Protein AF-A0A6I1YQY2-F1 (afdb_monomer_lite)

pLDDT: mean 87.54, std 11.15, range [53.12, 98.06]

Secondary structure (DSSP, 8-state):
--HHHHHHHHHHHHHHHHHHHHHHHHHHHHHHHHHHHHHHHHHHHHHHHHHHHHHHHHHHHHHHHHHHHHHHHHHHHHHH----S-HHHHHHHHHHHHHHHHHHHHHHHHHHTT---HHHHHHHHHHHHHHHHHHHHHHTTPPP-HHHHHHHHHHHHHHHHHHHHHHHHHHHT-

Foldseek 3Di:
DPVVVVVVVVVVVVVVVVVVVVVVVVVVVVVVVVVVVVVVVVVVVVLLVQQLVLLVQLLVLLVQLVVLLVQLLVLLVVLPDPPPPDNPVSVVSNVVSVVSNVVSLVSNVVSLVSNPDVVLSVLSVQLSVLSVVQSVCSNVVHDGDVVSNVVSSVSSSVSSVVVNVVSVVVVVVD

Structure (mmCIF, N/CA/C/O backbone):
data_AF-A0A6I1YQY2-F1
#
_entry.id   AF-A0A6I1YQY2-F1
#
loop_
_atom_site.group_PDB
_atom_site.id
_atom_site.type_symbol
_atom_site.label_atom_id
_atom_site.label_alt_id
_atom_site.label_comp_id
_atom_sit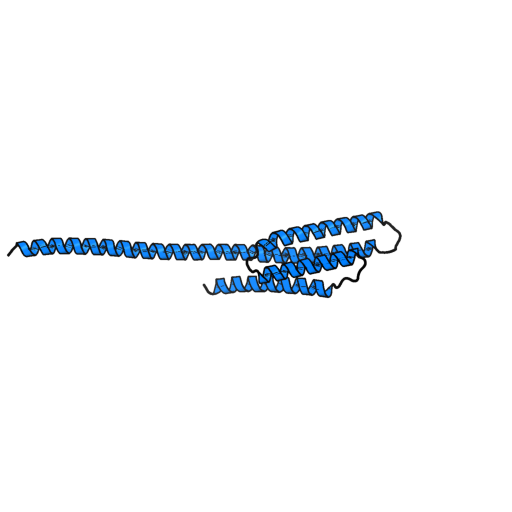e.label_asym_id
_atom_site.label_entity_id
_atom_site.label_seq_id
_atom_site.pdbx_PDB_ins_code
_atom_site.Cartn_x
_atom_site.Cartn_y
_atom_site.Cartn_z
_atom_site.occupancy
_atom_site.B_iso_or_equiv
_atom_site.auth_seq_id
_atom_site.auth_comp_id
_atom_site.auth_asym_id
_atom_site.auth_atom_id
_atom_site.pdbx_PDB_model_num
ATOM 1 N N . MET A 1 1 ? -38.599 2.152 81.470 1.00 53.12 1 MET A N 1
ATOM 2 C CA . MET A 1 1 ? -38.707 1.690 80.063 1.00 53.12 1 MET A CA 1
ATOM 3 C C . MET A 1 1 ? -38.072 2.673 79.058 1.00 53.12 1 MET A C 1
ATOM 5 O O . MET A 1 1 ? -38.385 2.612 77.876 1.00 53.12 1 MET A O 1
ATOM 9 N N . GLU A 1 2 ? -37.151 3.555 79.470 1.00 56.50 2 GLU A N 1
ATOM 10 C CA . GLU A 1 2 ? -36.655 4.645 78.600 1.00 56.50 2 GLU A CA 1
ATOM 11 C C . GLU A 1 2 ? -35.355 4.318 77.842 1.00 56.50 2 GLU A C 1
ATOM 13 O O . GLU A 1 2 ? -35.121 4.867 76.769 1.00 56.50 2 GLU A O 1
ATOM 18 N N . GLY A 1 3 ? -34.558 3.348 78.309 1.00 58.03 3 GLY A N 1
ATOM 19 C CA . GLY A 1 3 ? -33.295 2.966 77.658 1.00 58.03 3 GLY A CA 1
ATOM 20 C C . GLY A 1 3 ? -33.446 2.319 76.273 1.00 58.03 3 GLY A C 1
ATOM 21 O O . GLY A 1 3 ? -32.537 2.402 75.455 1.00 58.03 3 GLY A O 1
ATOM 22 N N . TRP A 1 4 ? -34.601 1.722 75.961 1.00 62.72 4 TRP A N 1
ATOM 23 C CA . TRP A 1 4 ? -34.830 1.041 74.677 1.00 62.72 4 TRP A CA 1
ATOM 24 C C . TRP A 1 4 ? -34.924 2.029 73.503 1.00 62.72 4 TRP A C 1
ATOM 26 O O . TRP A 1 4 ? -34.378 1.775 72.434 1.00 62.72 4 TRP A O 1
ATOM 36 N N . LYS A 1 5 ? -35.551 3.198 73.701 1.00 65.62 5 LYS A N 1
ATOM 37 C CA . LYS A 1 5 ? -35.691 4.232 72.656 1.00 65.62 5 LYS A CA 1
ATOM 38 C C . LYS A 1 5 ? -34.350 4.880 72.284 1.00 65.62 5 LYS A C 1
ATOM 40 O O . LYS A 1 5 ? -34.150 5.238 71.127 1.00 65.62 5 LYS A O 1
ATOM 45 N N . PHE A 1 6 ? -33.422 4.971 73.239 1.00 71.38 6 PHE A N 1
ATOM 46 C CA . PHE A 1 6 ? -32.064 5.480 73.022 1.00 71.38 6 PHE A CA 1
ATOM 47 C C . PHE A 1 6 ? -31.254 4.580 72.072 1.00 71.38 6 PHE A C 1
ATOM 49 O O . PHE A 1 6 ? -30.658 5.067 71.112 1.00 71.38 6 PHE A O 1
ATOM 56 N N . TRP A 1 7 ? -31.314 3.258 72.266 1.00 72.38 7 TRP A N 1
ATOM 57 C CA . TRP A 1 7 ? -30.656 2.290 71.381 1.00 72.38 7 TRP A CA 1
ATOM 58 C C . TRP A 1 7 ? -31.229 2.290 69.957 1.00 72.38 7 TRP A C 1
ATOM 60 O O . TRP A 1 7 ? -30.468 2.152 69.001 1.00 72.38 7 TRP A O 1
ATOM 70 N N . TRP A 1 8 ? -32.536 2.524 69.791 1.00 71.69 8 TRP A N 1
ATOM 71 C CA . TRP A 1 8 ? -33.154 2.674 68.466 1.00 71.69 8 TRP A CA 1
ATOM 72 C C . TRP A 1 8 ? -32.681 3.925 67.715 1.00 71.69 8 TRP A C 1
ATOM 74 O O . TRP A 1 8 ? -32.453 3.851 66.509 1.00 71.69 8 TRP A O 1
ATOM 84 N N . GLY A 1 9 ? -32.477 5.052 68.408 1.00 69.56 9 GLY A N 1
ATOM 85 C CA . GLY A 1 9 ? -31.926 6.270 67.801 1.00 69.56 9 GLY A CA 1
ATOM 86 C C . GLY A 1 9 ? -30.488 6.086 67.307 1.00 69.56 9 GLY A C 1
ATOM 87 O O . GLY A 1 9 ? -30.154 6.495 66.196 1.00 69.56 9 GLY A O 1
ATOM 88 N N . ILE A 1 10 ? -29.658 5.391 68.091 1.00 71.44 10 ILE A N 1
ATOM 89 C CA . ILE A 1 10 ? -28.286 5.039 67.700 1.00 71.44 10 ILE A CA 1
ATOM 90 C C . ILE A 1 10 ? -28.299 4.065 66.516 1.00 71.44 10 ILE A C 1
ATOM 92 O O . ILE A 1 10 ? -27.609 4.297 65.524 1.00 71.44 10 ILE A O 1
ATOM 96 N N . ALA A 1 11 ? -29.123 3.015 66.572 1.00 70.38 11 ALA A N 1
ATOM 97 C CA . ALA A 1 11 ? -29.251 2.046 65.485 1.00 70.38 11 ALA A CA 1
ATOM 98 C C . ALA A 1 11 ? -29.699 2.705 64.168 1.00 70.38 11 ALA A C 1
ATOM 100 O O . ALA A 1 11 ? -29.139 2.408 63.114 1.00 70.38 11 ALA A O 1
ATOM 101 N N . ALA A 1 12 ? -30.650 3.643 64.223 1.00 70.88 12 ALA A N 1
ATOM 102 C CA . ALA A 1 12 ? -31.109 4.398 63.059 1.00 70.88 12 ALA A CA 1
ATOM 103 C C . ALA A 1 12 ? -30.014 5.310 62.476 1.00 70.88 12 ALA A C 1
ATOM 105 O O . ALA A 1 12 ? -29.882 5.399 61.256 1.00 70.88 12 ALA A O 1
ATOM 106 N N . PHE A 1 13 ? -29.194 5.941 63.324 1.00 72.62 13 PHE A N 1
ATOM 107 C CA . PHE A 1 13 ? -28.073 6.773 62.880 1.00 72.62 13 PHE A CA 1
ATOM 108 C C . PHE A 1 13 ? -26.987 5.944 62.179 1.00 72.62 13 PHE A C 1
ATOM 110 O O . PHE A 1 13 ? -26.525 6.315 61.099 1.00 72.62 13 PHE A O 1
ATOM 117 N N . PHE A 1 14 ? -26.633 4.781 62.740 1.00 72.25 14 PHE A N 1
ATOM 118 C CA . PHE A 1 14 ? -25.700 3.854 62.097 1.00 72.25 14 PHE A CA 1
ATOM 119 C C . PHE A 1 14 ? -26.259 3.313 60.781 1.00 72.25 14 PHE A C 1
ATOM 121 O O . PHE A 1 14 ? -25.550 3.347 59.783 1.00 72.25 14 PHE A O 1
ATOM 128 N N . LEU A 1 15 ? -27.525 2.888 60.735 1.00 72.62 15 LEU A N 1
ATOM 129 C CA . LEU A 1 15 ? -28.163 2.408 59.504 1.00 72.62 15 LEU A CA 1
ATOM 130 C C . LEU A 1 15 ? -28.234 3.494 58.420 1.00 72.62 15 LEU A C 1
ATOM 132 O O . LEU A 1 15 ? -27.928 3.214 57.262 1.00 72.62 15 LEU A O 1
ATOM 136 N N . GLY A 1 16 ? -28.562 4.736 58.786 1.00 69.50 16 GLY A N 1
ATOM 137 C CA . GLY A 1 16 ? -28.563 5.875 57.864 1.00 69.50 16 GLY A CA 1
ATOM 138 C C . GLY A 1 16 ? -27.165 6.220 57.337 1.00 69.50 16 GLY A C 1
ATOM 139 O O . GLY A 1 16 ? -26.986 6.418 56.132 1.00 69.50 16 GLY A O 1
ATOM 140 N N . GLY A 1 17 ? -26.147 6.220 58.204 1.00 72.75 17 GLY A N 1
ATOM 141 C CA . GLY A 1 17 ? -24.751 6.446 57.812 1.00 72.75 17 GLY A CA 1
ATOM 142 C C . GLY A 1 17 ? -24.198 5.343 56.903 1.00 72.75 17 GLY A C 1
ATOM 143 O O . GLY A 1 17 ? -23.578 5.636 55.878 1.00 72.75 17 GLY A O 1
ATOM 144 N N . LEU A 1 18 ? -24.483 4.076 57.222 1.00 72.69 18 LEU A N 1
ATOM 145 C CA . LEU A 1 18 ? -24.030 2.914 56.449 1.00 72.69 18 LEU A CA 1
ATOM 146 C C . LEU A 1 18 ? -24.716 2.836 55.079 1.00 72.69 18 LEU A C 1
ATOM 148 O O . LEU A 1 18 ? -24.050 2.567 54.081 1.00 72.69 18 LEU A O 1
ATOM 152 N N . ALA A 1 19 ? -26.016 3.140 55.003 1.00 71.88 19 ALA A N 1
ATOM 153 C CA . ALA A 1 19 ? -26.748 3.220 53.738 1.00 71.88 19 ALA A CA 1
ATOM 154 C C . ALA A 1 19 ? -26.185 4.316 52.817 1.00 71.88 19 ALA A C 1
ATOM 156 O O . ALA A 1 19 ? -26.047 4.110 51.610 1.00 71.88 19 ALA A O 1
ATOM 157 N N . THR A 1 20 ? -25.797 5.460 53.385 1.00 73.81 20 THR A N 1
ATOM 158 C CA . THR A 1 20 ? -25.211 6.576 52.628 1.00 73.81 20 THR A CA 1
ATOM 159 C C . THR A 1 20 ? -23.813 6.229 52.103 1.00 73.81 20 THR A C 1
ATOM 161 O O . THR A 1 20 ? -23.512 6.486 50.937 1.00 73.81 20 THR A O 1
ATOM 164 N N . GLN A 1 21 ? -22.977 5.571 52.914 1.00 73.75 21 GLN A N 1
ATOM 165 C CA . GLN A 1 21 ? -21.655 5.101 52.481 1.00 73.75 21 GLN A CA 1
ATOM 166 C C . GLN A 1 21 ? -21.733 3.982 51.431 1.00 73.75 21 GLN A C 1
ATOM 168 O O . GLN A 1 21 ? -20.981 4.010 50.456 1.00 73.75 21 GLN A O 1
ATOM 173 N N . LEU A 1 22 ? -22.667 3.033 51.576 1.00 76.94 22 LEU A N 1
ATOM 174 C CA . LEU A 1 22 ? -22.910 1.981 50.581 1.00 76.94 22 LEU A CA 1
ATOM 175 C C . LEU A 1 22 ? -23.381 2.559 49.243 1.00 76.94 22 LEU A C 1
ATOM 177 O O . LEU A 1 22 ? -22.863 2.165 48.197 1.00 76.94 22 LEU A O 1
ATOM 181 N N . ASN A 1 23 ? -24.304 3.526 49.265 1.00 76.56 23 ASN A N 1
ATOM 182 C CA . ASN A 1 23 ? -24.741 4.223 48.055 1.00 76.56 23 ASN A CA 1
ATOM 183 C C . ASN A 1 23 ? -23.603 5.022 47.408 1.00 76.56 23 ASN A C 1
ATOM 185 O O . ASN A 1 23 ? -23.442 4.957 46.191 1.00 76.56 23 ASN A O 1
ATOM 189 N N . GLY A 1 24 ? -22.772 5.710 48.198 1.00 74.44 24 GLY A N 1
ATOM 190 C CA . GLY A 1 24 ? -21.588 6.414 47.696 1.00 74.44 24 GLY A CA 1
ATOM 191 C C . GLY A 1 24 ? -20.570 5.474 47.043 1.00 74.44 24 GLY A C 1
ATOM 192 O O . GLY A 1 24 ? -20.056 5.766 45.965 1.00 74.44 24 GLY A O 1
ATOM 193 N N . TRP A 1 25 ? -20.328 4.303 47.639 1.00 76.81 25 TRP A N 1
ATOM 194 C CA . TRP A 1 25 ? -19.434 3.288 47.079 1.00 76.81 25 TRP A CA 1
ATOM 195 C C . TRP A 1 25 ? -19.989 2.652 45.795 1.00 76.81 25 TRP A C 1
ATOM 197 O O . TRP A 1 25 ? -19.256 2.490 44.817 1.00 76.81 25 TRP A O 1
ATOM 207 N N . LEU A 1 26 ? -21.287 2.336 45.759 1.00 77.25 26 LEU A N 1
ATOM 208 C CA . LEU A 1 26 ? -21.968 1.833 44.561 1.00 77.25 26 LEU A CA 1
ATOM 209 C C . LEU A 1 26 ? -21.958 2.864 43.427 1.00 77.25 26 LEU A C 1
ATOM 211 O O . LEU A 1 26 ? -21.654 2.505 42.287 1.00 77.25 26 LEU A O 1
ATOM 215 N N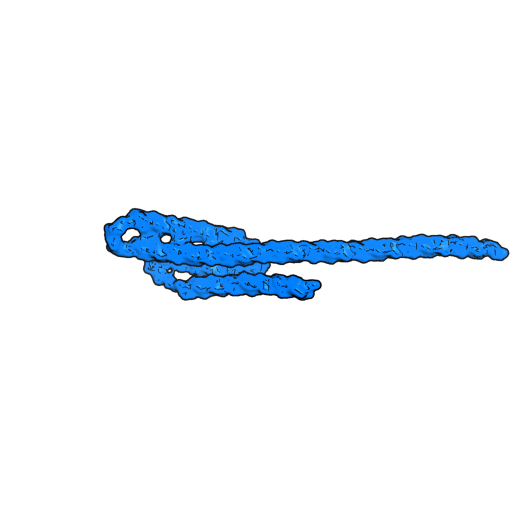 . ALA A 1 27 ? -22.235 4.134 43.734 1.00 74.38 27 ALA A N 1
ATOM 216 C CA . ALA A 1 27 ? -22.177 5.234 42.777 1.00 74.38 27 ALA A CA 1
ATOM 217 C C . ALA A 1 27 ? -20.753 5.432 42.240 1.00 74.38 27 ALA A C 1
ATOM 219 O O . ALA A 1 27 ? -20.563 5.484 41.028 1.00 74.38 27 ALA A O 1
ATOM 220 N N . TYR A 1 28 ? -19.739 5.428 43.111 1.00 73.75 28 TYR A N 1
ATOM 221 C CA . TYR A 1 28 ? -18.331 5.509 42.712 1.00 73.75 28 TYR A CA 1
ATOM 222 C C . TYR A 1 28 ? -17.910 4.341 41.811 1.00 73.75 28 TYR A C 1
ATOM 224 O O . TYR A 1 28 ? -17.212 4.529 40.814 1.00 73.75 28 TYR A O 1
ATOM 232 N N . ARG A 1 29 ? -18.354 3.118 42.128 1.00 73.75 29 ARG A N 1
ATOM 233 C CA . ARG A 1 29 ? -18.049 1.923 41.332 1.00 73.75 29 ARG A CA 1
ATOM 234 C C . ARG A 1 29 ? -18.728 1.950 39.963 1.00 73.75 29 ARG A C 1
ATOM 236 O O . ARG A 1 29 ? -18.100 1.525 38.996 1.00 73.75 29 ARG A O 1
ATOM 243 N N . ARG A 1 30 ? -19.970 2.441 39.873 1.00 71.31 30 ARG A N 1
ATOM 244 C CA . ARG A 1 30 ? -20.662 2.672 38.592 1.00 71.31 30 ARG A CA 1
ATOM 245 C C . ARG A 1 30 ? -19.952 3.748 37.781 1.00 71.31 30 ARG A C 1
ATOM 247 O O . ARG A 1 30 ? -19.480 3.449 36.698 1.00 71.31 30 ARG A O 1
ATOM 254 N N . GLN A 1 31 ? -19.691 4.908 38.375 1.00 75.88 31 GLN A N 1
ATOM 255 C CA . GLN A 1 31 ? -19.005 6.011 37.705 1.00 75.88 31 GLN A CA 1
ATOM 256 C C . GLN A 1 31 ? -17.602 5.630 37.200 1.00 75.88 31 GLN A C 1
ATOM 258 O O . GLN A 1 31 ? -17.171 6.097 36.152 1.00 75.88 31 GLN A O 1
ATOM 263 N N . ARG A 1 32 ? -16.870 4.766 37.919 1.00 76.06 32 ARG A N 1
ATOM 264 C CA . ARG A 1 32 ? -15.600 4.203 37.431 1.00 76.06 32 ARG A CA 1
ATOM 265 C C . ARG A 1 32 ? -15.776 3.273 36.233 1.00 76.06 32 ARG A C 1
ATOM 267 O O . ARG A 1 32 ? -14.913 3.281 35.364 1.00 76.06 32 ARG A O 1
ATOM 274 N N . LYS A 1 33 ? -16.830 2.454 36.214 1.00 73.50 33 LYS A N 1
ATOM 275 C CA . LYS A 1 33 ? -17.140 1.590 35.068 1.00 73.50 33 LYS A CA 1
ATOM 276 C C . LYS A 1 33 ? -17.540 2.418 33.855 1.00 73.50 33 LYS A C 1
ATOM 278 O O . LYS A 1 33 ? -17.006 2.160 32.788 1.00 73.50 33 LYS A O 1
ATOM 283 N N . ASP A 1 34 ? -18.382 3.426 34.051 1.00 75.19 34 ASP A N 1
ATOM 284 C CA . ASP A 1 34 ? -18.840 4.315 32.981 1.00 75.19 34 ASP A CA 1
ATOM 285 C C . ASP A 1 34 ? -17.643 5.069 32.381 1.00 75.19 34 ASP A C 1
ATOM 287 O O . ASP A 1 34 ? -17.380 4.961 31.193 1.00 75.19 34 ASP A O 1
ATOM 291 N N . LYS A 1 35 ? -16.782 5.663 33.223 1.00 77.56 35 LYS A N 1
ATOM 292 C CA . LYS A 1 35 ? -15.529 6.293 32.760 1.00 77.56 35 LYS A CA 1
ATOM 293 C C . LYS A 1 35 ? -14.577 5.332 32.045 1.00 77.56 35 LYS A C 1
ATOM 295 O O . LYS A 1 35 ? -13.821 5.760 31.178 1.00 77.56 35 LYS A O 1
ATOM 300 N N . ALA A 1 36 ? -14.538 4.062 32.450 1.00 78.81 36 ALA A N 1
ATOM 301 C CA . ALA A 1 36 ? -13.706 3.060 31.789 1.00 78.81 36 ALA A CA 1
ATOM 302 C C . ALA A 1 36 ? -14.282 2.652 30.425 1.00 78.81 36 ALA A C 1
ATOM 304 O O . ALA A 1 36 ? -13.502 2.427 29.503 1.00 78.81 36 ALA A O 1
ATOM 305 N N . ALA A 1 37 ? -15.611 2.590 30.298 1.00 79.81 37 ALA A N 1
ATOM 306 C CA . ALA A 1 37 ? -16.294 2.383 29.025 1.00 79.81 37 ALA A CA 1
ATOM 307 C C . ALA A 1 37 ? -16.044 3.569 28.081 1.00 79.81 37 ALA A C 1
ATOM 309 O O . ALA A 1 37 ? -15.508 3.361 26.999 1.00 79.81 37 ALA A O 1
ATOM 310 N N . ASP A 1 38 ? -16.251 4.804 28.552 1.00 82.44 38 ASP A N 1
ATOM 311 C CA . ASP A 1 38 ? -15.987 6.022 27.772 1.00 82.44 38 ASP A CA 1
ATOM 312 C C . ASP A 1 38 ? -14.529 6.084 27.280 1.00 82.44 38 ASP A C 1
ATOM 314 O O . ASP A 1 38 ? -14.242 6.439 26.135 1.00 82.44 38 ASP A O 1
ATOM 318 N N . ALA A 1 39 ? -13.574 5.720 28.143 1.00 82.25 39 ALA A N 1
ATOM 319 C CA . ALA A 1 39 ? -12.158 5.698 27.786 1.00 82.25 39 ALA A CA 1
ATOM 320 C C . ALA A 1 39 ? -11.824 4.610 26.754 1.00 82.25 39 ALA A C 1
ATOM 322 O O . ALA A 1 39 ? -10.958 4.828 25.901 1.00 82.25 39 ALA A O 1
ATOM 323 N N . ALA A 1 40 ? -12.481 3.449 26.832 1.00 84.88 40 ALA A N 1
ATOM 324 C CA . ALA A 1 40 ? -12.322 2.373 25.862 1.00 84.88 40 ALA A CA 1
ATOM 325 C C . ALA A 1 40 ? -12.891 2.776 24.495 1.00 84.88 40 ALA A C 1
ATOM 327 O O . ALA A 1 40 ? -12.198 2.624 23.487 1.00 84.88 40 ALA A O 1
ATOM 328 N N . ASP A 1 41 ? -14.077 3.383 24.473 1.00 86.38 41 ASP A N 1
ATOM 329 C CA . ASP A 1 41 ? -14.720 3.866 23.250 1.00 86.38 41 ASP A CA 1
ATOM 330 C C . ASP A 1 41 ? -13.883 4.960 22.572 1.00 86.38 41 ASP A C 1
ATOM 332 O O . ASP A 1 41 ? -13.609 4.889 21.372 1.00 86.38 41 ASP A O 1
ATOM 336 N N . ALA A 1 42 ? -13.366 5.918 23.348 1.00 85.94 42 ALA A N 1
ATOM 337 C CA . ALA A 1 42 ? -12.488 6.971 22.838 1.00 85.94 42 ALA A CA 1
ATOM 338 C C . ALA A 1 42 ? -11.127 6.443 22.343 1.00 85.94 42 ALA A C 1
ATOM 340 O O . ALA A 1 42 ? -10.510 7.015 21.441 1.00 85.94 42 ALA A O 1
ATOM 341 N N . ALA A 1 43 ? -10.591 5.377 22.945 1.00 87.56 43 ALA A N 1
ATOM 342 C CA . ALA A 1 43 ? -9.375 4.732 22.445 1.00 87.56 43 ALA A CA 1
ATOM 343 C C . ALA A 1 43 ? -9.637 3.993 21.127 1.00 87.56 43 ALA A C 1
ATOM 345 O O . ALA A 1 43 ? -8.806 4.026 20.219 1.00 87.56 43 ALA A O 1
ATOM 346 N N . GLU A 1 44 ? -10.797 3.358 21.007 1.00 88.56 44 GLU A N 1
ATOM 347 C CA . GLU A 1 44 ? -11.179 2.641 19.805 1.00 88.56 44 GLU A CA 1
ATOM 348 C C . GLU A 1 44 ? -11.482 3.569 18.627 1.00 88.56 44 GLU A C 1
ATOM 350 O O . GLU A 1 44 ? -11.029 3.289 17.518 1.00 88.56 44 GLU A O 1
ATOM 355 N N . GLN A 1 45 ? -12.162 4.694 18.863 1.00 88.50 45 GLN A N 1
ATOM 356 C CA . GLN A 1 45 ? -12.365 5.728 17.843 1.00 88.50 45 GLN A CA 1
ATOM 357 C C . GLN A 1 45 ? -11.032 6.255 17.313 1.00 88.50 45 GLN A C 1
ATOM 359 O O . GLN A 1 45 ? -10.801 6.209 16.109 1.00 88.50 45 GLN A O 1
ATOM 364 N N . ARG A 1 46 ? -10.103 6.632 18.203 1.00 90.19 46 ARG A N 1
ATOM 365 C CA . ARG A 1 46 ? -8.759 7.084 17.800 1.00 90.19 46 ARG A CA 1
ATOM 366 C C . ARG A 1 46 ? -8.002 6.033 16.996 1.00 90.19 46 ARG A C 1
ATOM 368 O O . ARG A 1 46 ? -7.296 6.371 16.052 1.00 90.19 46 ARG A O 1
ATOM 375 N N . ARG A 1 47 ? -8.144 4.752 17.351 1.00 90.94 47 ARG A N 1
ATOM 376 C CA . ARG A 1 47 ? -7.547 3.649 16.587 1.00 90.94 47 ARG A CA 1
ATOM 377 C C . ARG A 1 47 ? -8.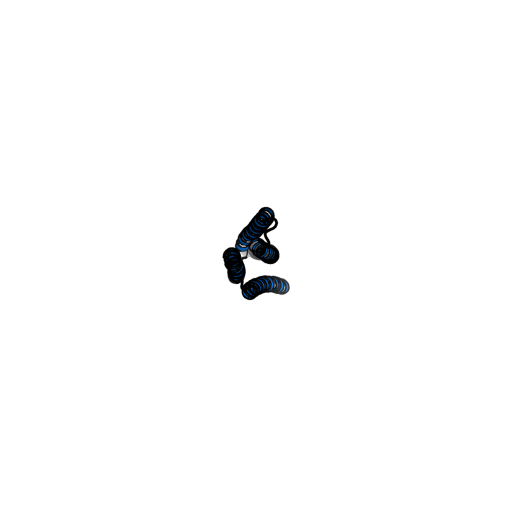176 3.515 15.198 1.00 90.94 47 ARG A C 1
ATOM 379 O O . ARG A 1 47 ? -7.444 3.285 14.243 1.00 90.94 47 ARG A O 1
ATOM 386 N N . ALA A 1 48 ? -9.497 3.644 15.088 1.00 90.06 48 ALA A N 1
ATOM 387 C CA . ALA A 1 48 ? -10.204 3.574 13.813 1.00 90.06 48 ALA A CA 1
ATOM 388 C C . ALA A 1 48 ? -9.848 4.754 12.895 1.00 90.06 48 ALA A C 1
ATOM 390 O O . ALA A 1 48 ? -9.591 4.539 11.717 1.00 90.06 48 ALA A O 1
ATOM 391 N N . GLU A 1 49 ? -9.774 5.973 13.436 1.00 92.50 49 GLU A N 1
ATOM 392 C CA . GLU A 1 49 ? -9.340 7.175 12.710 1.00 92.50 49 GLU A CA 1
ATOM 393 C C . GLU A 1 49 ? -7.895 7.047 12.225 1.00 92.50 49 GLU A C 1
ATOM 395 O O . GLU A 1 49 ? -7.620 7.250 11.043 1.00 92.50 49 GLU A O 1
ATOM 400 N N . PHE A 1 50 ? -6.991 6.622 13.116 1.00 93.25 50 PHE A N 1
ATOM 401 C CA . PHE A 1 50 ? -5.598 6.347 12.773 1.00 93.25 50 PHE A CA 1
ATOM 402 C C . PHE A 1 50 ? -5.488 5.323 11.638 1.00 93.25 50 PHE A C 1
ATOM 404 O O . PHE A 1 50 ? -4.750 5.533 10.677 1.00 93.25 50 PHE A O 1
ATOM 411 N N . GLU A 1 51 ? -6.214 4.208 11.735 1.00 93.12 51 GLU A N 1
ATOM 412 C CA . GLU A 1 51 ? -6.179 3.165 10.712 1.00 93.12 51 GLU A CA 1
ATOM 413 C C . GLU A 1 51 ? -6.743 3.677 9.377 1.00 93.12 51 GLU A C 1
ATOM 415 O O . GLU A 1 51 ? -6.142 3.433 8.333 1.00 93.12 51 GLU A O 1
ATOM 420 N N . LEU A 1 52 ? -7.843 4.435 9.398 1.00 94.25 52 LEU A N 1
ATOM 421 C CA . LEU A 1 52 ? -8.470 5.004 8.203 1.00 94.25 52 LEU A CA 1
ATOM 422 C C . LEU A 1 52 ? -7.521 5.937 7.438 1.00 94.25 52 LEU A C 1
ATOM 424 O O . LEU A 1 52 ? -7.372 5.791 6.223 1.00 94.25 52 LEU A O 1
ATOM 428 N N . GLU A 1 53 ? -6.842 6.843 8.145 1.00 94.25 53 GLU A N 1
ATOM 429 C CA . GLU A 1 53 ? -5.847 7.746 7.558 1.00 94.25 53 GLU A CA 1
ATOM 430 C C . GLU A 1 53 ? -4.752 6.959 6.822 1.00 94.25 53 GLU A C 1
ATOM 432 O O . GLU A 1 53 ? -4.443 7.232 5.658 1.00 94.25 53 GLU A O 1
ATOM 437 N N . HIS A 1 54 ? -4.213 5.919 7.464 1.00 94.62 54 HIS A N 1
ATOM 438 C CA . HIS A 1 54 ? -3.137 5.115 6.891 1.00 94.62 54 HIS A CA 1
ATOM 439 C C . HIS A 1 54 ? -3.608 4.221 5.742 1.00 94.62 54 HIS A C 1
ATOM 441 O O . HIS A 1 54 ? -2.849 4.021 4.792 1.00 94.62 54 HIS A O 1
ATOM 447 N N . LEU A 1 55 ? -4.842 3.711 5.775 1.00 95.94 55 LEU A N 1
ATOM 448 C CA . LEU A 1 55 ? -5.424 2.953 4.662 1.00 95.94 55 LEU A CA 1
ATOM 449 C C . LEU A 1 55 ? -5.575 3.835 3.417 1.00 95.94 55 LEU A C 1
ATOM 451 O O . LEU A 1 55 ? -5.146 3.439 2.333 1.00 95.94 55 LEU A O 1
ATOM 455 N N . MET A 1 56 ? -6.118 5.046 3.571 1.00 94.75 56 MET A N 1
ATOM 456 C CA . MET A 1 56 ? -6.281 5.993 2.463 1.00 94.75 56 MET A CA 1
ATOM 457 C C . MET A 1 56 ? -4.931 6.453 1.908 1.00 94.75 56 MET A C 1
ATOM 459 O O . MET A 1 56 ? -4.715 6.412 0.696 1.00 94.75 56 MET A O 1
ATOM 463 N N . ALA A 1 57 ? -3.998 6.822 2.789 1.00 95.75 57 ALA A N 1
ATOM 464 C CA . ALA A 1 57 ? -2.653 7.220 2.389 1.00 95.75 57 ALA A CA 1
ATOM 465 C C . ALA A 1 57 ? -1.898 6.079 1.689 1.00 95.75 57 ALA A C 1
ATOM 467 O O . ALA A 1 57 ? -1.167 6.320 0.732 1.00 95.75 57 ALA A O 1
ATOM 468 N N . THR A 1 58 ? -2.074 4.831 2.137 1.00 97.12 58 THR A N 1
ATOM 469 C CA . THR A 1 58 ? -1.471 3.662 1.479 1.00 97.12 58 THR A CA 1
ATOM 470 C C . THR A 1 58 ? -2.084 3.418 0.106 1.00 97.12 58 THR A C 1
ATOM 472 O O . THR A 1 58 ? -1.342 3.155 -0.835 1.00 97.12 58 THR A O 1
ATOM 475 N N . ASN A 1 59 ? -3.407 3.552 -0.039 1.00 96.56 59 ASN A N 1
ATOM 476 C CA . ASN A 1 59 ? -4.060 3.391 -1.337 1.00 96.56 59 ASN A CA 1
ATOM 477 C C . ASN A 1 59 ? -3.557 4.427 -2.352 1.00 96.56 59 ASN A C 1
ATOM 479 O O . ASN A 1 59 ? -3.224 4.064 -3.476 1.00 96.56 59 ASN A O 1
ATOM 483 N N . GLN A 1 60 ? -3.425 5.694 -1.945 1.00 96.38 60 GLN A N 1
ATOM 484 C CA . GLN A 1 60 ? -2.853 6.730 -2.809 1.00 96.38 60 GLN A CA 1
ATOM 485 C C . GLN A 1 60 ? -1.416 6.387 -3.222 1.00 96.38 60 GLN A C 1
ATOM 487 O O . GLN A 1 60 ? -1.115 6.334 -4.410 1.00 96.38 60 GLN A O 1
ATOM 492 N N . LYS A 1 61 ? -0.548 6.060 -2.255 1.00 97.31 61 LYS A N 1
ATOM 493 C CA . LYS A 1 61 ? 0.852 5.702 -2.531 1.00 97.31 61 LYS A CA 1
ATOM 494 C C . LYS A 1 61 ? 0.994 4.468 -3.424 1.00 97.31 61 LYS A C 1
ATOM 496 O O . LYS A 1 61 ? 1.928 4.397 -4.213 1.00 97.31 61 LYS A O 1
ATOM 501 N N . LEU A 1 62 ? 0.084 3.499 -3.311 1.00 97.56 62 LEU A N 1
ATOM 502 C CA . LEU A 1 62 ? 0.053 2.325 -4.181 1.00 97.56 62 LEU A CA 1
ATOM 503 C C . LEU A 1 62 ? -0.246 2.717 -5.638 1.00 97.56 62 LEU A C 1
ATOM 505 O O . LEU A 1 62 ? 0.385 2.191 -6.5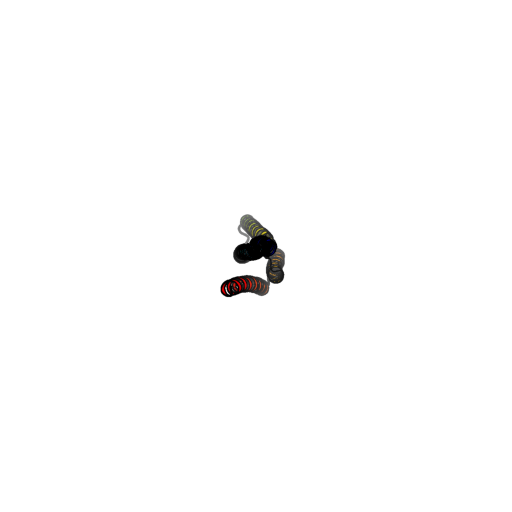56 1.00 97.56 62 LEU A O 1
ATOM 509 N N . HIS A 1 63 ? -1.173 3.652 -5.857 1.00 96.38 63 HIS A N 1
ATOM 510 C CA . HIS A 1 63 ? -1.450 4.185 -7.191 1.00 96.38 63 HIS A CA 1
ATOM 511 C C . HIS A 1 63 ? -0.274 4.995 -7.742 1.00 96.38 63 HIS A C 1
ATOM 513 O O . HIS A 1 63 ? 0.107 4.768 -8.890 1.00 96.38 63 HIS A O 1
ATOM 519 N N . ASP A 1 64 ? 0.345 5.847 -6.921 1.00 97.19 64 ASP A N 1
ATOM 520 C CA . ASP A 1 64 ? 1.536 6.612 -7.309 1.00 97.19 64 ASP A CA 1
ATOM 521 C C . ASP A 1 64 ? 2.688 5.667 -7.696 1.00 97.19 64 ASP A C 1
ATOM 523 O O . ASP A 1 64 ? 3.351 5.861 -8.713 1.00 97.19 64 ASP A O 1
ATOM 527 N N . TYR A 1 65 ? 2.892 4.589 -6.930 1.00 97.75 65 TYR A N 1
ATOM 528 C CA . TYR A 1 65 ? 3.912 3.583 -7.228 1.00 97.75 65 TYR A CA 1
ATOM 529 C C . TYR A 1 65 ? 3.644 2.866 -8.557 1.00 97.75 65 TYR A C 1
ATOM 531 O O . TYR A 1 65 ? 4.555 2.706 -9.369 1.00 97.75 65 TYR A O 1
ATOM 539 N N . ARG A 1 66 ? 2.383 2.506 -8.834 1.00 97.44 66 ARG A N 1
ATOM 540 C CA . ARG A 1 66 ? 1.987 1.949 -10.136 1.00 97.44 66 ARG A CA 1
ATOM 541 C C . ARG A 1 66 ? 2.230 2.936 -11.279 1.00 97.44 66 ARG A C 1
ATOM 543 O O . ARG A 1 66 ? 2.663 2.516 -12.347 1.00 97.44 66 ARG A O 1
ATOM 550 N N . GLU A 1 67 ? 1.928 4.216 -11.090 1.00 97.62 67 GLU A N 1
ATOM 551 C CA . GLU A 1 67 ? 2.175 5.245 -12.104 1.00 97.62 67 GLU A CA 1
ATOM 552 C C . GLU A 1 67 ? 3.672 5.367 -12.406 1.00 97.62 67 GLU A C 1
ATOM 554 O O . GLU A 1 67 ? 4.073 5.264 -13.565 1.00 97.62 67 GLU A O 1
ATOM 559 N N . LYS A 1 68 ? 4.514 5.460 -11.369 1.00 97.94 68 LYS A N 1
ATOM 560 C CA . LYS A 1 68 ? 5.974 5.510 -11.541 1.00 97.94 68 LYS A CA 1
ATOM 561 C C . LYS A 1 68 ? 6.563 4.243 -12.124 1.00 97.94 68 LYS A C 1
ATOM 563 O O . LYS A 1 68 ? 7.540 4.322 -12.862 1.00 97.94 68 LYS A O 1
ATOM 568 N N . PHE A 1 69 ? 5.938 3.096 -11.893 1.00 97.75 69 PHE A N 1
ATOM 569 C CA . PHE A 1 69 ? 6.303 1.869 -12.588 1.00 97.75 69 PHE A CA 1
ATOM 570 C C . PHE A 1 69 ? 6.053 1.973 -14.098 1.00 97.75 69 PHE A C 1
ATOM 572 O O . PHE A 1 69 ? 6.909 1.574 -14.884 1.00 97.75 69 PHE A O 1
ATOM 579 N N . LEU A 1 70 ? 4.925 2.545 -14.527 1.00 96.19 70 LEU A N 1
ATOM 580 C CA . LEU A 1 70 ? 4.649 2.736 -15.953 1.00 96.19 70 LEU A CA 1
ATOM 581 C C . LEU A 1 70 ? 5.645 3.713 -16.590 1.00 96.19 70 LEU A C 1
ATOM 583 O O . LEU A 1 70 ? 6.229 3.370 -17.620 1.00 96.19 70 LEU A O 1
ATOM 587 N N . ASP A 1 71 ? 5.896 4.858 -15.945 1.00 96.19 71 ASP A N 1
ATOM 588 C CA . ASP A 1 71 ? 6.907 5.841 -16.372 1.00 96.19 71 ASP A CA 1
ATOM 589 C C . ASP A 1 71 ? 8.280 5.175 -16.547 1.00 96.19 71 ASP A C 1
ATOM 591 O O . ASP A 1 71 ? 8.940 5.326 -17.576 1.00 96.19 71 ASP A O 1
ATOM 595 N N . PHE A 1 72 ? 8.672 4.365 -15.563 1.00 96.56 72 PHE A N 1
ATOM 596 C CA . PHE A 1 72 ? 9.907 3.598 -15.582 1.00 96.56 72 PHE A CA 1
ATOM 597 C C . PHE A 1 72 ? 9.967 2.594 -16.738 1.00 96.56 72 PHE A C 1
ATOM 599 O O . PHE A 1 72 ? 10.961 2.559 -17.461 1.00 96.56 72 PHE A O 1
ATOM 606 N N . THR A 1 73 ? 8.915 1.801 -16.964 1.00 94.81 73 THR A N 1
ATOM 607 C CA . THR A 1 73 ? 8.922 0.830 -18.071 1.00 94.81 73 THR A CA 1
ATOM 608 C C . THR A 1 73 ? 8.956 1.496 -19.445 1.00 94.81 73 THR A C 1
ATOM 610 O O . THR A 1 73 ? 9.594 0.968 -20.353 1.00 94.81 73 THR A O 1
ATOM 613 N N . ASN A 1 74 ? 8.336 2.671 -19.596 1.00 92.56 74 ASN A N 1
ATOM 614 C CA . ASN A 1 74 ? 8.424 3.456 -20.825 1.00 92.56 74 ASN A CA 1
ATOM 615 C C . ASN A 1 74 ? 9.855 3.964 -21.044 1.00 92.56 74 ASN A C 1
ATOM 617 O O . ASN A 1 74 ? 10.409 3.780 -22.126 1.00 92.56 74 ASN A O 1
ATOM 621 N N . ALA A 1 75 ? 10.484 4.522 -20.005 1.00 92.25 75 ALA A N 1
ATOM 622 C CA . ALA A 1 75 ? 11.871 4.976 -20.074 1.00 92.25 75 ALA A CA 1
ATOM 623 C C . ALA A 1 75 ? 12.848 3.822 -20.369 1.00 92.25 75 ALA A C 1
ATOM 625 O O . ALA A 1 75 ? 13.794 3.998 -21.137 1.00 92.25 75 ALA A O 1
ATOM 626 N N . ALA A 1 76 ? 12.603 2.630 -19.813 1.00 91.19 76 ALA A N 1
ATOM 627 C CA . ALA A 1 76 ? 13.395 1.433 -20.093 1.00 91.19 76 ALA A CA 1
ATOM 628 C C . ALA A 1 76 ? 13.270 1.005 -21.565 1.00 91.19 76 ALA A C 1
ATOM 630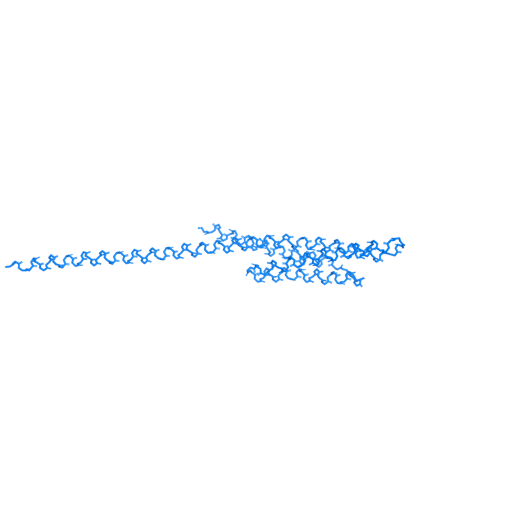 O O . ALA A 1 76 ? 14.279 0.786 -22.233 1.00 91.19 76 ALA A O 1
ATOM 631 N N . ALA A 1 77 ? 12.046 0.969 -22.102 1.00 88.94 77 ALA A N 1
ATOM 632 C CA . ALA A 1 77 ? 11.810 0.642 -23.507 1.00 88.94 77 ALA A CA 1
ATOM 633 C C . ALA A 1 77 ? 12.443 1.666 -24.470 1.00 88.94 77 ALA A C 1
ATOM 635 O O . ALA A 1 77 ? 12.988 1.293 -25.511 1.00 88.94 77 ALA A O 1
ATOM 636 N N . GLU A 1 78 ? 12.403 2.958 -24.132 1.00 88.00 78 GLU A N 1
ATOM 637 C CA . GLU A 1 78 ? 13.053 4.011 -24.919 1.00 88.00 78 GLU A CA 1
ATOM 638 C C . GLU A 1 78 ? 14.581 3.903 -24.877 1.00 88.00 78 GLU A C 1
ATOM 640 O O . GLU A 1 78 ? 15.237 4.073 -25.911 1.00 88.00 78 GLU A O 1
ATOM 645 N N . ALA A 1 79 ? 15.158 3.594 -23.713 1.00 86.06 79 ALA A N 1
ATOM 646 C CA . ALA A 1 79 ? 16.597 3.407 -23.548 1.00 86.06 79 ALA A CA 1
ATOM 647 C C . ALA A 1 79 ? 17.136 2.221 -24.366 1.00 86.06 79 ALA A C 1
ATOM 649 O O . ALA A 1 79 ? 18.224 2.334 -24.933 1.00 86.06 79 ALA A O 1
ATOM 650 N N . ASP A 1 80 ? 16.354 1.145 -24.494 1.00 82.19 80 ASP A N 1
ATOM 651 C CA . ASP A 1 80 ? 16.686 -0.028 -25.315 1.00 82.19 80 ASP A CA 1
ATOM 652 C C . ASP A 1 80 ? 16.453 0.182 -26.822 1.00 82.19 80 ASP A C 1
ATOM 654 O O . ASP A 1 80 ? 16.909 -0.613 -27.651 1.00 82.19 80 ASP A O 1
ATOM 658 N N . SER A 1 81 ? 15.761 1.254 -27.224 1.00 79.00 81 SER A N 1
ATOM 659 C CA . SER A 1 81 ? 15.490 1.509 -28.639 1.00 79.00 81 SER A CA 1
ATOM 660 C C . SER A 1 81 ? 16.776 1.832 -29.418 1.00 79.00 81 SER A C 1
ATOM 662 O O . SER A 1 81 ? 17.553 2.726 -29.075 1.00 79.00 81 SER A O 1
ATOM 664 N N . SER A 1 82 ? 16.985 1.126 -30.533 1.00 63.06 82 SER A N 1
ATOM 665 C CA . SER A 1 82 ? 18.204 1.191 -31.356 1.00 63.06 82 SER A CA 1
ATOM 666 C C . SER A 1 82 ? 18.360 2.477 -32.179 1.00 63.06 82 SER A 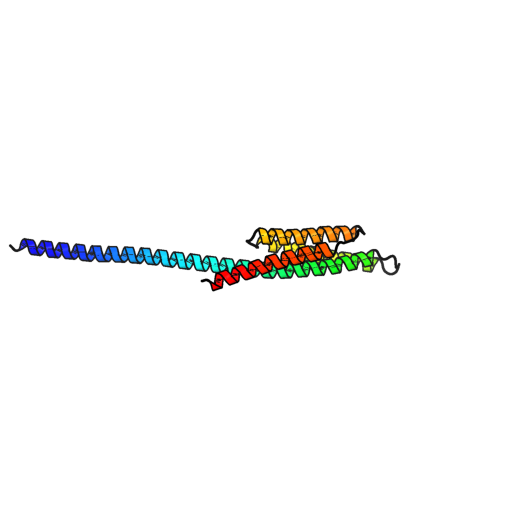C 1
ATOM 668 O O . SER A 1 82 ? 19.222 2.548 -33.058 1.00 63.06 82 SER A O 1
ATOM 670 N N . ASP A 1 83 ? 17.508 3.481 -31.966 1.00 68.38 83 ASP A N 1
ATOM 671 C CA . ASP A 1 83 ? 17.534 4.711 -32.746 1.00 68.38 83 ASP A CA 1
ATOM 672 C C . ASP A 1 83 ? 18.662 5.607 -32.218 1.00 68.38 83 ASP A C 1
ATOM 674 O O . ASP A 1 83 ? 18.543 6.209 -31.151 1.00 68.38 83 ASP A O 1
ATOM 678 N N . GLY A 1 84 ? 19.792 5.626 -32.933 1.00 56.28 84 GLY A N 1
ATOM 679 C CA . GLY A 1 84 ? 21.113 6.105 -32.494 1.00 56.28 84 GLY A CA 1
ATOM 680 C C . GLY A 1 84 ? 21.260 7.605 -32.205 1.00 56.28 84 GLY A C 1
ATOM 681 O O . GLY A 1 84 ? 22.373 8.128 -32.256 1.00 56.28 84 GLY A O 1
ATOM 682 N N . ARG A 1 85 ? 20.171 8.319 -31.909 1.00 60.53 85 ARG A N 1
ATOM 683 C CA . ARG A 1 85 ? 20.192 9.724 -31.492 1.00 60.53 85 ARG A CA 1
ATOM 684 C C . ARG A 1 85 ? 19.895 9.843 -29.993 1.00 60.53 85 ARG A C 1
ATOM 686 O O . ARG A 1 85 ? 18.811 9.510 -29.536 1.00 60.53 85 ARG A O 1
ATOM 693 N N . ASP A 1 86 ? 20.899 10.352 -29.279 1.00 73.31 86 ASP A N 1
ATOM 694 C CA . ASP A 1 86 ? 20.897 10.785 -27.872 1.00 73.31 86 ASP A CA 1
ATOM 695 C C . ASP A 1 86 ? 20.769 9.702 -26.772 1.00 73.31 86 ASP A C 1
ATOM 697 O O . ASP A 1 86 ? 19.899 9.737 -25.903 1.00 73.31 86 ASP A O 1
ATOM 701 N N . SER A 1 87 ? 21.702 8.739 -26.762 1.00 80.25 87 SER A N 1
ATOM 702 C CA . SER A 1 87 ? 21.764 7.691 -25.720 1.00 80.25 87 SER A CA 1
ATOM 703 C C . SER A 1 87 ? 22.031 8.211 -24.299 1.00 80.25 87 SER A C 1
ATOM 705 O O . SER A 1 87 ? 21.814 7.477 -23.336 1.00 80.25 87 SER A O 1
ATOM 707 N N . ALA A 1 88 ? 22.565 9.428 -24.152 1.00 84.56 88 ALA A N 1
ATOM 708 C CA . ALA A 1 88 ? 22.880 10.003 -22.847 1.00 84.56 88 ALA A CA 1
ATOM 709 C C . ALA A 1 88 ? 21.612 10.547 -22.179 1.00 84.56 88 ALA A C 1
ATOM 711 O O . ALA A 1 88 ? 21.346 10.204 -21.029 1.00 84.56 88 ALA A O 1
ATOM 712 N N . ALA A 1 89 ? 20.791 11.304 -22.916 1.00 86.31 89 ALA A N 1
ATOM 713 C CA . ALA A 1 89 ? 19.516 11.798 -22.405 1.00 86.31 89 ALA A CA 1
ATOM 714 C C . ALA A 1 89 ? 18.559 10.658 -22.022 1.00 86.31 89 ALA A C 1
ATOM 716 O O . ALA A 1 89 ? 17.933 10.719 -20.967 1.00 86.31 89 ALA A O 1
ATOM 717 N N . ARG A 1 90 ? 18.491 9.582 -22.820 1.00 86.56 90 ARG A N 1
ATOM 718 C CA . ARG A 1 90 ? 17.632 8.420 -22.514 1.00 86.56 90 ARG A CA 1
ATOM 719 C C . ARG A 1 90 ? 18.074 7.656 -21.267 1.00 86.56 90 ARG A C 1
ATOM 721 O O . ARG A 1 90 ? 17.241 7.297 -20.444 1.00 86.56 90 ARG A O 1
ATOM 728 N N . ARG A 1 91 ? 19.385 7.447 -21.093 1.00 86.88 91 ARG A N 1
ATOM 729 C CA . ARG A 1 91 ? 19.929 6.835 -19.868 1.00 86.88 91 ARG A CA 1
ATOM 730 C C . ARG A 1 91 ? 19.632 7.685 -18.638 1.00 86.88 91 ARG A C 1
ATOM 732 O O . ARG A 1 91 ? 19.192 7.146 -17.632 1.00 86.88 91 ARG A O 1
ATOM 739 N N . HIS A 1 92 ? 19.787 9.001 -18.754 1.00 90.31 92 HIS A N 1
ATOM 740 C CA . HIS A 1 92 ? 19.436 9.912 -17.672 1.00 90.31 92 HIS A CA 1
ATOM 741 C C . HIS A 1 92 ? 17.933 9.876 -17.342 1.00 90.31 92 HIS A C 1
ATOM 743 O O . HIS A 1 92 ? 17.563 9.828 -16.174 1.00 90.31 92 HIS A O 1
ATOM 749 N N . ALA A 1 93 ? 17.056 9.834 -18.350 1.00 91.19 93 ALA A N 1
ATOM 750 C CA . ALA A 1 93 ? 15.614 9.701 -18.135 1.00 91.19 93 ALA A CA 1
ATOM 751 C C . ALA A 1 93 ? 15.248 8.390 -17.414 1.00 91.19 93 ALA A C 1
ATOM 753 O O . ALA A 1 93 ? 14.414 8.401 -16.509 1.00 91.19 93 ALA A O 1
ATOM 754 N N . LEU A 1 94 ? 15.908 7.279 -17.765 1.00 93.19 94 LEU A N 1
ATOM 755 C CA . LEU A 1 94 ? 15.749 5.999 -17.072 1.00 93.19 94 LEU A CA 1
ATOM 756 C C . LEU A 1 94 ? 16.215 6.070 -15.611 1.00 93.19 94 LEU A C 1
ATOM 758 O O . LEU A 1 94 ? 15.512 5.582 -14.730 1.00 93.19 94 LEU A O 1
ATOM 762 N N . GLU A 1 95 ? 17.363 6.694 -15.338 1.00 94.00 95 GLU A N 1
ATOM 763 C CA . GLU A 1 95 ? 17.858 6.906 -13.970 1.00 94.00 95 GLU A CA 1
ATOM 764 C C . GLU A 1 95 ? 16.856 7.710 -13.131 1.00 94.00 95 GLU A C 1
ATOM 766 O O . GLU A 1 95 ? 16.479 7.273 -12.045 1.00 94.00 95 GLU A O 1
ATOM 771 N N . VAL A 1 96 ? 16.344 8.823 -13.667 1.00 96.31 96 VAL A N 1
ATOM 772 C CA . VAL A 1 96 ? 15.337 9.663 -12.996 1.00 96.31 96 VAL A CA 1
ATOM 773 C C . VAL A 1 96 ? 14.045 8.886 -12.728 1.00 96.31 96 VAL A C 1
ATOM 775 O O . VAL A 1 96 ? 13.481 8.975 -11.635 1.00 96.31 96 VAL A O 1
ATOM 778 N N . ALA A 1 97 ? 13.569 8.099 -13.696 1.00 95.56 97 ALA A N 1
ATOM 779 C CA . ALA A 1 97 ? 12.370 7.285 -13.518 1.00 95.56 97 ALA A CA 1
ATOM 780 C C . ALA A 1 97 ? 12.577 6.177 -12.470 1.00 95.56 97 ALA A C 1
ATOM 782 O O . ALA A 1 97 ? 11.684 5.916 -11.665 1.00 95.56 97 ALA A O 1
ATOM 783 N N . ASN A 1 98 ? 13.764 5.564 -12.434 1.00 95.81 98 ASN A N 1
ATOM 784 C CA . ASN A 1 98 ? 14.130 4.563 -11.435 1.00 95.81 98 ASN A CA 1
ATOM 785 C C . ASN A 1 98 ? 14.212 5.164 -10.023 1.00 95.81 98 ASN A C 1
ATOM 787 O O . ASN A 1 98 ? 13.703 4.585 -9.067 1.00 95.81 98 ASN A O 1
ATOM 791 N N . GLU A 1 99 ? 14.818 6.343 -9.874 1.00 97.31 99 GLU A N 1
ATOM 792 C CA . GLU A 1 99 ? 14.853 7.067 -8.599 1.00 97.31 99 GLU A CA 1
ATOM 793 C C . GLU A 1 99 ? 13.444 7.406 -8.103 1.00 97.31 99 GLU A C 1
ATOM 795 O O . GLU A 1 99 ? 13.133 7.180 -6.931 1.00 97.31 99 GLU A O 1
ATOM 800 N N . ALA A 1 100 ? 12.570 7.884 -8.994 1.00 97.19 100 ALA A N 1
ATOM 801 C CA . ALA A 1 100 ? 11.177 8.171 -8.663 1.00 97.19 100 ALA A CA 1
ATOM 802 C C . ALA A 1 100 ? 10.409 6.907 -8.242 1.00 97.19 100 ALA A C 1
ATOM 804 O O . ALA A 1 100 ? 9.672 6.936 -7.254 1.00 97.19 100 ALA A O 1
ATOM 805 N N . LEU A 1 101 ? 10.613 5.790 -8.948 1.00 97.38 101 LEU A N 1
ATOM 806 C CA . LEU A 1 101 ? 10.024 4.496 -8.607 1.00 97.38 101 LEU A CA 1
ATOM 807 C C . LEU A 1 101 ? 10.453 4.039 -7.204 1.00 97.38 101 LEU A C 1
ATOM 809 O O . LEU A 1 101 ? 9.599 3.741 -6.368 1.00 97.38 101 LEU A O 1
ATOM 813 N N . ASN A 1 102 ? 11.758 4.064 -6.923 1.00 96.94 102 ASN A N 1
ATOM 814 C CA . ASN A 1 102 ? 12.323 3.671 -5.629 1.00 96.94 102 ASN A CA 1
ATOM 815 C C . ASN A 1 102 ? 11.844 4.580 -4.486 1.00 96.94 102 ASN A C 1
ATOM 817 O O . ASN A 1 102 ? 11.568 4.112 -3.380 1.00 96.94 102 ASN A O 1
ATOM 821 N N . ALA A 1 103 ? 11.708 5.886 -4.737 1.00 96.50 103 ALA A N 1
ATOM 822 C CA . ALA A 1 103 ? 11.176 6.824 -3.753 1.00 96.50 103 ALA A CA 1
ATOM 823 C C . ALA A 1 103 ? 9.711 6.509 -3.396 1.00 96.50 103 ALA A C 1
ATOM 825 O O . ALA A 1 103 ? 9.343 6.525 -2.216 1.00 96.50 103 ALA A O 1
ATOM 826 N N . CYS A 1 104 ? 8.885 6.179 -4.394 1.00 96.25 104 CYS A N 1
ATOM 827 C CA . CYS A 1 104 ? 7.506 5.739 -4.177 1.00 96.25 104 CYS A CA 1
ATOM 828 C C . CYS A 1 104 ? 7.439 4.410 -3.415 1.00 96.25 104 CYS A C 1
ATOM 830 O O . CYS A 1 104 ? 6.645 4.294 -2.479 1.00 96.25 104 CYS A O 1
ATOM 832 N N . GLU A 1 105 ? 8.293 3.441 -3.751 1.00 96.56 105 GLU A N 1
ATOM 833 C CA . GLU A 1 105 ? 8.378 2.156 -3.048 1.00 96.56 105 GLU A CA 1
ATOM 834 C C . GLU A 1 105 ? 8.710 2.346 -1.563 1.00 96.56 105 GLU A C 1
ATOM 836 O O . GLU A 1 105 ? 7.998 1.849 -0.686 1.00 96.56 105 GLU A O 1
ATOM 841 N N . LEU A 1 106 ? 9.750 3.131 -1.261 1.00 94.94 106 LEU A N 1
ATOM 842 C CA . LEU A 1 106 ? 10.156 3.435 0.110 1.00 94.94 106 LEU A CA 1
ATOM 843 C C . LEU A 1 106 ? 9.023 4.130 0.876 1.00 94.94 106 LEU A C 1
ATOM 845 O O . LEU A 1 106 ? 8.718 3.779 2.020 1.00 94.94 106 LEU A O 1
ATOM 849 N N . GLY A 1 107 ? 8.367 5.099 0.230 1.00 93.81 107 GLY A N 1
ATOM 850 C CA . GLY A 1 107 ? 7.228 5.814 0.791 1.00 93.81 107 GLY A CA 1
ATOM 851 C C . GLY A 1 107 ? 6.039 4.899 1.092 1.00 93.81 107 GLY A C 1
ATOM 852 O O . GLY A 1 107 ? 5.377 5.085 2.121 1.00 93.81 107 GLY A O 1
ATOM 853 N N . LEU A 1 108 ? 5.767 3.922 0.224 1.00 95.75 108 LEU A N 1
ATOM 854 C CA . LEU A 1 108 ? 4.717 2.919 0.395 1.00 95.75 108 LEU A CA 1
ATOM 855 C C . LEU A 1 108 ? 5.059 1.958 1.539 1.00 95.75 108 LEU A C 1
ATOM 857 O O . LEU A 1 108 ? 4.268 1.808 2.472 1.00 95.75 108 LEU A O 1
ATOM 861 N N . ASN A 1 109 ? 6.260 1.378 1.526 1.00 92.56 109 ASN A N 1
ATOM 862 C CA . ASN A 1 109 ? 6.732 0.442 2.547 1.00 92.56 109 ASN A CA 1
ATOM 863 C C . ASN A 1 109 ? 6.778 1.078 3.946 1.00 92.56 109 ASN A C 1
ATOM 865 O O . ASN A 1 109 ? 6.424 0.423 4.930 1.00 92.56 109 ASN A O 1
ATOM 869 N N . GLY A 1 110 ? 7.110 2.371 4.034 1.00 90.81 110 GLY A N 1
ATOM 870 C CA . GLY A 1 110 ? 7.026 3.143 5.275 1.00 90.81 110 GLY A CA 1
ATOM 871 C C . GLY A 1 110 ? 5.603 3.264 5.836 1.00 90.81 110 GLY A C 1
ATOM 872 O O . GLY A 1 110 ? 5.431 3.276 7.051 1.00 90.81 110 GLY A O 1
ATOM 873 N N . ASN A 1 111 ? 4.574 3.288 4.980 1.00 92.06 111 ASN A N 1
ATOM 874 C CA . ASN A 1 111 ? 3.173 3.387 5.410 1.00 92.06 111 ASN A CA 1
ATOM 875 C C . ASN A 1 111 ? 2.531 2.033 5.730 1.00 92.06 111 ASN A C 1
ATOM 877 O O . ASN A 1 111 ? 1.733 1.936 6.662 1.00 92.06 111 ASN A O 1
ATOM 881 N N . VAL A 1 112 ? 2.894 0.978 4.997 1.00 93.00 112 VAL A N 1
ATOM 882 C CA . VAL A 1 112 ? 2.319 -0.371 5.157 1.00 93.00 112 VAL A CA 1
ATOM 883 C C . VAL A 1 112 ? 2.511 -0.923 6.579 1.00 93.00 112 VAL A C 1
ATOM 885 O O . VAL A 1 112 ? 1.704 -1.722 7.059 1.00 93.00 112 VAL A O 1
ATOM 888 N N . GLY A 1 113 ? 3.548 -0.482 7.299 1.00 89.38 113 GLY A N 1
ATOM 889 C CA . GLY A 1 113 ? 3.766 -0.835 8.706 1.00 89.38 113 GLY A CA 1
ATOM 890 C C . GLY A 1 113 ? 2.631 -0.408 9.648 1.00 89.38 113 GLY A C 1
ATOM 891 O O . GLY A 1 113 ? 2.372 -1.098 10.634 1.00 89.38 113 GLY A O 1
ATOM 892 N N . PHE A 1 114 ? 1.916 0.669 9.320 1.00 92.25 114 PHE A N 1
ATOM 893 C CA . PHE A 1 114 ? 0.861 1.243 10.158 1.00 92.25 114 PHE A CA 1
ATOM 894 C C . PHE A 1 114 ? -0.533 0.661 9.896 1.00 92.25 114 PHE A C 1
ATOM 896 O O . PHE A 1 114 ? -1.455 0.904 10.673 1.00 92.25 114 PHE A O 1
ATOM 903 N N . ILE A 1 115 ? -0.692 -0.153 8.848 1.00 93.81 115 ILE A N 1
ATOM 904 C CA . ILE A 1 115 ? -1.922 -0.920 8.627 1.00 93.81 115 ILE A CA 1
ATOM 905 C C . ILE A 1 115 ? -2.036 -1.978 9.726 1.00 93.81 115 ILE A C 1
ATOM 907 O O . ILE A 1 115 ? -1.099 -2.738 9.973 1.00 93.81 115 ILE A O 1
ATOM 911 N N . LEU A 1 116 ? -3.181 -2.024 10.405 1.00 92.56 116 LEU A N 1
ATOM 912 C CA . LEU A 1 116 ? -3.385 -2.924 11.544 1.00 92.56 116 LEU A CA 1
ATOM 913 C C . LEU A 1 116 ? -3.887 -4.311 11.129 1.00 92.56 116 LEU A C 1
ATOM 915 O O . LEU A 1 116 ? -3.726 -5.262 11.888 1.00 92.56 116 LEU A O 1
ATOM 919 N N . ASP A 1 117 ? -4.481 -4.422 9.943 1.00 94.56 117 ASP A N 1
ATOM 920 C CA . ASP A 1 117 ? -4.962 -5.678 9.375 1.00 94.56 117 ASP A CA 1
ATOM 921 C C . ASP A 1 117 ? -3.858 -6.384 8.569 1.00 94.56 117 ASP A C 1
ATOM 923 O O . ASP A 1 117 ? -3.400 -5.892 7.534 1.00 94.56 117 ASP A O 1
ATOM 927 N N . ASP A 1 118 ? -3.428 -7.557 9.037 1.00 96.19 118 ASP A N 1
ATOM 928 C CA . ASP A 1 118 ? -2.342 -8.314 8.409 1.00 96.19 118 ASP A CA 1
ATOM 929 C C . ASP A 1 118 ? -2.694 -8.854 7.022 1.00 96.19 118 ASP A C 1
ATOM 931 O O . ASP A 1 118 ? -1.801 -9.002 6.187 1.00 96.19 118 ASP A O 1
ATOM 935 N N . THR A 1 119 ? -3.974 -9.114 6.743 1.00 96.25 119 THR A N 1
ATOM 936 C CA . THR A 1 119 ? -4.399 -9.597 5.422 1.00 96.25 119 THR A CA 1
ATOM 937 C C . THR A 1 119 ? -4.300 -8.486 4.382 1.00 96.25 119 THR A C 1
ATOM 939 O O . THR A 1 119 ? -3.740 -8.690 3.303 1.00 96.25 119 THR A O 1
ATOM 942 N N . VAL A 1 120 ? -4.732 -7.276 4.748 1.00 96.94 120 VAL A N 1
ATOM 943 C CA . VAL A 1 120 ? -4.582 -6.072 3.923 1.00 96.94 120 VAL A CA 1
ATOM 944 C C . VAL A 1 120 ? -3.101 -5.763 3.720 1.00 96.94 120 VAL A C 1
ATOM 946 O O . VAL A 1 120 ? -2.655 -5.542 2.595 1.00 96.94 120 VAL A O 1
ATOM 949 N N . ARG A 1 121 ? -2.303 -5.830 4.793 1.00 96.56 121 ARG A N 1
ATOM 950 C CA . ARG A 1 121 ? -0.850 -5.624 4.739 1.00 96.56 121 ARG A CA 1
ATOM 951 C C . ARG A 1 121 ? -0.167 -6.601 3.780 1.00 96.56 121 ARG A C 1
ATOM 953 O O . ARG A 1 121 ? 0.687 -6.194 2.996 1.00 96.56 121 ARG A O 1
ATOM 960 N N . ALA A 1 122 ? -0.526 -7.882 3.847 1.00 96.94 122 ALA A N 1
ATOM 961 C CA . ALA A 1 122 ? 0.015 -8.914 2.969 1.00 96.94 122 ALA A CA 1
ATOM 962 C C . ALA A 1 122 ? -0.358 -8.665 1.503 1.00 96.94 122 ALA A C 1
ATOM 964 O O . ALA A 1 122 ? 0.498 -8.806 0.633 1.00 96.94 122 ALA A O 1
ATOM 965 N N . SER A 1 123 ? -1.595 -8.238 1.239 1.00 97.69 123 SER A N 1
ATOM 966 C CA . SER A 1 123 ? -2.052 -7.899 -0.110 1.00 97.69 123 SER A CA 1
ATOM 967 C C . SER A 1 123 ? -1.258 -6.732 -0.710 1.00 97.69 123 SER A C 1
ATOM 969 O O . SER A 1 123 ? -0.728 -6.859 -1.814 1.00 97.69 123 SER A O 1
ATOM 971 N N . VAL A 1 124 ? -1.046 -5.646 0.047 1.00 97.75 124 VAL A N 1
ATOM 972 C CA . VAL A 1 124 ? -0.220 -4.517 -0.420 1.00 97.75 124 VAL A CA 1
ATOM 973 C C . VAL A 1 124 ? 1.229 -4.948 -0.660 1.00 97.75 124 VAL A C 1
ATOM 975 O O . VAL A 1 124 ? 1.787 -4.637 -1.705 1.00 97.75 124 VAL A O 1
ATOM 978 N N . ARG A 1 125 ? 1.832 -5.730 0.248 1.00 97.12 125 ARG A N 1
ATOM 979 C CA . ARG A 1 125 ? 3.198 -6.260 0.054 1.00 97.12 125 ARG A CA 1
ATOM 980 C C . ARG A 1 125 ? 3.317 -7.135 -1.190 1.00 97.12 125 ARG A C 1
ATOM 982 O O . ARG A 1 125 ? 4.339 -7.094 -1.867 1.00 97.12 125 ARG A O 1
ATOM 989 N N . GLN A 1 126 ? 2.288 -7.925 -1.490 1.00 97.75 126 GLN A N 1
ATOM 990 C CA . GLN A 1 126 ? 2.262 -8.744 -2.694 1.00 97.75 126 GLN A CA 1
ATOM 991 C C . GLN A 1 126 ? 2.205 -7.876 -3.957 1.00 97.75 126 GLN A C 1
ATOM 993 O O . GLN A 1 126 ? 2.905 -8.178 -4.923 1.00 97.75 126 GLN A O 1
ATOM 998 N N . ALA A 1 127 ? 1.425 -6.791 -3.948 1.00 97.94 127 ALA A N 1
ATOM 999 C CA . ALA A 1 127 ? 1.411 -5.819 -5.038 1.00 97.94 127 ALA A CA 1
ATOM 1000 C C . ALA A 1 127 ? 2.781 -5.154 -5.223 1.00 97.94 127 ALA A C 1
ATOM 1002 O O . ALA A 1 127 ? 3.291 -5.142 -6.342 1.00 97.94 127 ALA A O 1
ATOM 1003 N N . THR A 1 128 ? 3.407 -4.700 -4.131 1.00 97.38 128 THR A N 1
ATOM 1004 C CA . THR A 1 128 ? 4.749 -4.102 -4.148 1.00 97.38 128 THR A CA 1
ATOM 1005 C C . THR A 1 128 ? 5.774 -5.050 -4.766 1.00 97.38 128 THR A C 1
ATOM 1007 O O . THR A 1 128 ? 6.387 -4.716 -5.775 1.00 97.38 128 THR A O 1
ATOM 1010 N N . LYS A 1 129 ? 5.847 -6.290 -4.271 1.00 97.38 129 LYS A N 1
ATOM 1011 C CA . LYS A 1 129 ? 6.744 -7.318 -4.814 1.00 97.38 129 LYS A CA 1
ATOM 1012 C C . LYS A 1 129 ? 6.486 -7.612 -6.296 1.00 97.38 129 LYS A C 1
ATOM 1014 O O . LYS A 1 129 ? 7.416 -7.823 -7.062 1.00 97.38 129 LYS A O 1
ATOM 1019 N N . THR A 1 130 ? 5.220 -7.633 -6.712 1.00 97.94 130 THR A N 1
ATOM 1020 C CA . THR A 1 130 ? 4.862 -7.882 -8.118 1.00 97.94 130 THR A CA 1
ATOM 1021 C C . THR A 1 130 ? 5.361 -6.752 -9.025 1.00 97.94 130 THR A C 1
ATOM 1023 O O . THR A 1 130 ? 5.806 -7.021 -10.141 1.00 97.94 130 THR A O 1
ATOM 1026 N N . ILE A 1 131 ? 5.318 -5.502 -8.552 1.00 97.69 131 ILE A N 1
ATOM 1027 C CA . ILE A 1 131 ? 5.879 -4.346 -9.262 1.00 97.69 131 ILE A CA 1
ATOM 1028 C C . ILE A 1 131 ? 7.412 -4.422 -9.298 1.00 97.69 131 ILE A C 1
ATOM 1030 O O . ILE A 1 131 ? 7.984 -4.254 -10.371 1.00 97.69 131 ILE A O 1
ATOM 1034 N N . GLU A 1 132 ? 8.075 -4.736 -8.183 1.00 96.06 132 GLU A N 1
ATOM 1035 C CA . GLU A 1 132 ? 9.538 -4.907 -8.113 1.00 96.06 132 GLU A CA 1
ATOM 1036 C C . GLU A 1 132 ? 10.042 -5.994 -9.081 1.00 96.06 132 GLU A C 1
ATOM 1038 O O . GLU A 1 132 ? 10.974 -5.775 -9.866 1.00 96.06 132 GLU A O 1
ATOM 1043 N N . ASP A 1 133 ? 9.389 -7.160 -9.078 1.00 96.38 133 ASP A N 1
ATOM 1044 C CA . ASP A 1 133 ? 9.704 -8.272 -9.978 1.00 96.38 133 ASP A CA 1
ATOM 1045 C C . ASP A 1 133 ? 9.521 -7.850 -11.449 1.00 96.38 133 ASP A C 1
ATOM 1047 O O . ASP A 1 133 ? 10.331 -8.194 -12.316 1.00 96.38 133 ASP A O 1
ATOM 1051 N N . ALA A 1 134 ? 8.473 -7.076 -11.750 1.00 96.50 134 ALA A N 1
ATOM 1052 C CA . ALA A 1 134 ? 8.206 -6.557 -13.089 1.00 96.50 134 ALA A CA 1
ATOM 1053 C C . ALA A 1 134 ? 9.216 -5.480 -13.524 1.00 96.50 134 ALA A C 1
ATOM 1055 O O . ALA A 1 134 ? 9.654 -5.486 -14.675 1.00 96.50 134 ALA A O 1
ATOM 1056 N N . ALA A 1 135 ? 9.629 -4.592 -12.618 1.00 94.75 135 ALA A N 1
ATOM 1057 C CA . ALA A 1 135 ? 10.644 -3.575 -12.878 1.00 94.75 135 ALA A CA 1
ATOM 1058 C C . ALA A 1 135 ? 12.010 -4.220 -13.164 1.00 94.75 135 ALA A C 1
ATOM 1060 O O . ALA A 1 135 ? 12.688 -3.858 -14.126 1.00 94.75 135 ALA A O 1
ATOM 1061 N N . THR A 1 136 ? 12.363 -5.259 -12.403 1.00 94.50 136 THR A N 1
ATOM 1062 C CA . THR A 1 136 ? 13.581 -6.054 -12.624 1.00 94.50 136 THR A CA 1
ATOM 1063 C C . THR A 1 136 ? 13.587 -6.702 -14.011 1.00 94.50 136 THR A C 1
ATOM 1065 O O . THR A 1 136 ? 14.600 -6.674 -14.712 1.00 94.50 136 THR A O 1
ATOM 1068 N N . ARG A 1 137 ? 12.443 -7.249 -14.448 1.00 93.38 137 ARG A N 1
ATOM 1069 C CA . ARG A 1 137 ? 12.284 -7.804 -15.803 1.00 93.38 137 ARG A CA 1
ATOM 1070 C C . ARG A 1 137 ? 12.459 -6.746 -16.886 1.00 93.38 137 ARG A C 1
ATOM 1072 O O . ARG A 1 137 ? 13.125 -7.030 -17.878 1.00 93.38 137 ARG A O 1
ATOM 1079 N N . ALA A 1 138 ? 11.903 -5.551 -16.686 1.00 91.38 138 ALA A N 1
ATOM 1080 C CA . ALA A 1 138 ? 12.018 -4.453 -17.642 1.00 91.38 138 ALA A CA 1
ATOM 1081 C C . ALA A 1 138 ? 13.485 -4.047 -17.874 1.00 91.38 138 ALA A C 1
ATOM 1083 O O . ALA A 1 138 ? 13.898 -3.928 -19.020 1.00 91.38 138 ALA A O 1
ATOM 1084 N N . ILE A 1 139 ? 14.294 -3.933 -16.810 1.00 87.38 139 ILE A N 1
ATOM 1085 C CA . ILE A 1 139 ? 15.746 -3.661 -16.921 1.00 87.38 139 ILE A CA 1
ATOM 1086 C C . ILE A 1 139 ? 16.469 -4.790 -17.656 1.00 87.38 139 ILE A C 1
ATOM 1088 O O . ILE A 1 139 ? 17.393 -4.552 -18.428 1.00 87.38 139 ILE A O 1
ATOM 1092 N N . GLY A 1 140 ? 16.071 -6.036 -17.399 1.00 86.62 140 GLY A N 1
ATOM 1093 C CA . GLY A 1 140 ? 16.660 -7.210 -18.037 1.00 86.62 140 GLY A CA 1
ATOM 1094 C C . GLY A 1 140 ? 16.257 -7.411 -19.502 1.00 86.62 140 GLY A C 1
ATOM 1095 O O . GLY A 1 140 ? 16.589 -8.460 -20.056 1.00 86.62 140 GLY A O 1
ATOM 1096 N N . GLY A 1 141 ? 15.498 -6.486 -20.107 1.00 84.38 141 GLY A N 1
ATOM 1097 C CA . GLY A 1 141 ? 14.949 -6.630 -21.460 1.00 84.38 141 GLY A CA 1
ATOM 1098 C C . GLY A 1 141 ? 13.953 -7.791 -21.591 1.00 84.38 141 GLY A C 1
ATOM 1099 O O . GLY A 1 141 ? 13.728 -8.317 -22.682 1.00 84.38 141 GLY A O 1
ATOM 1100 N N . GLN A 1 142 ? 13.390 -8.257 -20.473 1.00 89.31 142 GLN A N 1
ATOM 1101 C CA . GLN A 1 142 ? 12.450 -9.372 -20.434 1.00 89.31 142 GLN A CA 1
ATOM 1102 C C . GLN A 1 142 ? 11.012 -8.878 -20.593 1.00 89.31 142 GLN A C 1
ATOM 1104 O O . GLN A 1 142 ? 10.663 -7.762 -20.214 1.00 89.31 142 GLN A O 1
ATOM 1109 N N . ALA A 1 143 ? 10.139 -9.750 -21.105 1.00 89.38 143 ALA A N 1
ATOM 1110 C CA . ALA A 1 143 ? 8.720 -9.444 -21.220 1.00 89.38 143 ALA A CA 1
ATOM 1111 C C . ALA A 1 143 ? 8.093 -9.174 -19.838 1.00 89.38 143 ALA A C 1
ATOM 1113 O O . ALA A 1 143 ? 8.139 -10.015 -18.930 1.00 89.38 143 ALA A O 1
ATOM 1114 N N . VAL A 1 144 ? 7.481 -7.999 -19.712 1.00 93.75 144 VAL A N 1
ATOM 1115 C CA . VAL A 1 144 ? 6.759 -7.551 -18.521 1.00 93.75 144 VAL A CA 1
ATOM 1116 C C . VAL A 1 144 ? 5.301 -8.000 -18.606 1.00 93.75 144 VAL A C 1
ATOM 1118 O O . VAL A 1 144 ? 4.603 -7.708 -19.578 1.00 93.75 144 VAL A O 1
ATOM 1121 N N . ASP A 1 145 ? 4.816 -8.689 -17.571 1.00 94.81 145 ASP A N 1
ATOM 1122 C CA . ASP A 1 145 ? 3.398 -9.038 -17.444 1.00 94.81 145 ASP A CA 1
ATOM 1123 C C . ASP A 1 145 ? 2.628 -7.901 -16.753 1.00 94.81 145 ASP A C 1
ATOM 1125 O O . ASP A 1 145 ? 2.396 -7.900 -15.541 1.00 94.81 145 ASP A O 1
ATOM 1129 N N . TYR A 1 146 ? 2.217 -6.910 -17.545 1.00 93.38 146 TYR A N 1
ATOM 1130 C CA . TYR A 1 146 ? 1.418 -5.782 -17.059 1.00 93.38 146 TYR A CA 1
ATOM 1131 C C . TYR A 1 146 ? 0.055 -6.206 -16.496 1.00 93.38 146 TYR A C 1
ATOM 1133 O O . TYR A 1 146 ? -0.522 -5.494 -15.671 1.00 93.38 146 TYR A O 1
ATOM 1141 N N . LEU A 1 147 ? -0.485 -7.352 -16.924 1.00 95.81 147 LEU A N 1
ATOM 1142 C CA . LEU A 1 147 ? -1.763 -7.849 -16.425 1.00 95.81 147 LEU A CA 1
ATOM 1143 C C . LEU A 1 147 ? -1.617 -8.367 -14.994 1.00 95.81 147 LEU A C 1
ATOM 1145 O O . LEU A 1 147 ? -2.470 -8.066 -14.160 1.00 95.81 147 LEU A O 1
ATOM 1149 N N . ALA A 1 148 ? -0.535 -9.090 -14.697 1.00 96.12 148 ALA A N 1
ATOM 1150 C CA . ALA A 1 148 ? -0.209 -9.513 -13.337 1.00 96.12 148 ALA A CA 1
ATOM 1151 C C . ALA A 1 148 ? -0.029 -8.312 -12.395 1.00 96.12 148 ALA A C 1
ATOM 1153 O O . ALA A 1 148 ? -0.622 -8.299 -11.316 1.00 96.12 148 ALA A O 1
ATOM 1154 N N . VAL A 1 149 ? 0.696 -7.272 -12.829 1.00 96.75 149 VAL A N 1
ATOM 1155 C CA . VAL A 1 149 ? 0.860 -6.029 -12.051 1.00 96.75 149 VAL A CA 1
ATOM 1156 C C . VAL A 1 149 ? -0.490 -5.358 -11.789 1.00 96.75 149 VAL A C 1
ATOM 1158 O O . VAL A 1 149 ? -0.819 -5.047 -10.645 1.00 96.75 149 VAL A O 1
ATOM 1161 N N . ASN A 1 150 ? -1.310 -5.172 -12.828 1.00 96.44 150 ASN A N 1
ATOM 1162 C CA . ASN A 1 150 ? -2.619 -4.530 -12.687 1.00 96.44 150 ASN A CA 1
ATOM 1163 C C . ASN A 1 150 ? -3.559 -5.307 -11.759 1.00 96.44 150 ASN A C 1
ATOM 1165 O O . ASN A 1 150 ? -4.274 -4.687 -10.973 1.00 96.44 150 ASN A O 1
ATOM 1169 N N . ARG A 1 151 ? -3.553 -6.645 -11.828 1.00 97.94 151 ARG A N 1
ATOM 1170 C CA . ARG A 1 151 ? -4.334 -7.495 -10.919 1.00 97.94 151 ARG A CA 1
ATOM 1171 C C . ARG A 1 151 ? -3.870 -7.332 -9.480 1.00 97.94 151 ARG A C 1
ATOM 1173 O O . ARG A 1 151 ? -4.690 -7.008 -8.636 1.00 97.94 151 ARG A O 1
ATOM 1180 N N . ALA A 1 152 ? -2.568 -7.444 -9.222 1.00 97.81 152 ALA A N 1
ATOM 1181 C CA . ALA A 1 152 ? -2.038 -7.330 -7.867 1.00 97.81 152 ALA A CA 1
ATOM 1182 C C . ALA A 1 152 ? -2.340 -5.958 -7.232 1.00 97.81 152 ALA A C 1
ATOM 1184 O O . ALA A 1 152 ? -2.735 -5.890 -6.071 1.00 97.81 152 ALA A O 1
ATOM 1185 N N . VAL A 1 153 ? -2.221 -4.868 -8.001 1.00 97.69 153 VAL A N 1
ATOM 1186 C CA . VAL A 1 153 ? -2.586 -3.519 -7.531 1.00 97.69 153 VAL A CA 1
ATOM 1187 C C . VAL A 1 153 ? -4.090 -3.396 -7.273 1.00 97.69 153 VAL A C 1
ATOM 1189 O O . VAL A 1 153 ? -4.484 -2.802 -6.271 1.00 97.69 153 VAL A O 1
ATOM 1192 N N . SER A 1 154 ? -4.928 -3.961 -8.146 1.00 97.81 154 SER A N 1
ATOM 1193 C CA . SER A 1 154 ? -6.388 -3.927 -7.977 1.00 97.81 154 SER A CA 1
ATOM 1194 C C . SER A 1 154 ? -6.822 -4.716 -6.743 1.00 97.81 154 SER A C 1
ATOM 1196 O O . SER A 1 154 ? -7.553 -4.182 -5.918 1.00 97.81 154 SER A O 1
ATOM 1198 N N . ASP A 1 155 ? -6.290 -5.927 -6.556 1.00 98.06 155 ASP A N 1
ATOM 1199 C CA . ASP A 1 155 ? -6.581 -6.777 -5.398 1.00 98.06 155 ASP A CA 1
ATOM 1200 C C . ASP A 1 155 ? -6.190 -6.083 -4.081 1.00 98.06 155 ASP A C 1
ATOM 1202 O O . ASP A 1 155 ? -6.939 -6.114 -3.102 1.00 98.06 155 ASP A O 1
ATOM 1206 N N . ALA A 1 156 ? -5.038 -5.401 -4.058 1.00 98.06 156 ALA A N 1
ATOM 1207 C CA . ALA A 1 156 ? -4.600 -4.620 -2.903 1.00 98.06 156 ALA A CA 1
ATOM 1208 C C . ALA A 1 156 ? -5.485 -3.392 -2.647 1.00 98.06 156 ALA A C 1
ATOM 1210 O O . ALA A 1 156 ? -5.844 -3.125 -1.497 1.00 98.06 156 ALA A O 1
ATOM 1211 N N . SER A 1 157 ? -5.881 -2.669 -3.697 1.00 97.75 157 SER A N 1
ATOM 1212 C CA . SER A 1 157 ? -6.809 -1.538 -3.583 1.00 97.75 157 SER A CA 1
ATOM 1213 C C . SER A 1 157 ? -8.194 -1.975 -3.090 1.00 97.75 157 SER A C 1
ATOM 1215 O O . SER A 1 157 ? -8.798 -1.313 -2.238 1.00 97.75 157 SER A O 1
ATOM 1217 N N . ASP A 1 158 ? -8.674 -3.133 -3.541 1.00 98.00 158 ASP A N 1
ATOM 1218 C CA . ASP A 1 158 ? -9.930 -3.726 -3.090 1.00 98.00 158 ASP A CA 1
ATOM 1219 C C . ASP A 1 158 ? -9.862 -4.156 -1.623 1.00 98.00 158 ASP A C 1
ATOM 1221 O O . ASP A 1 158 ? -10.792 -3.871 -0.864 1.00 98.00 158 ASP A O 1
ATOM 1225 N N . ALA A 1 159 ? -8.755 -4.767 -1.187 1.00 97.94 159 ALA A N 1
ATOM 1226 C CA . ALA A 1 159 ? -8.533 -5.118 0.216 1.00 97.94 159 ALA A CA 1
ATOM 1227 C C . ALA A 1 159 ? -8.515 -3.874 1.126 1.00 97.94 159 ALA A C 1
ATOM 1229 O O . ALA A 1 159 ? -9.187 -3.851 2.162 1.00 97.94 159 ALA A O 1
ATOM 1230 N N . LEU A 1 160 ? -7.806 -2.814 0.717 1.00 97.00 160 LEU A N 1
ATOM 1231 C CA . LEU A 1 160 ? -7.780 -1.525 1.419 1.00 97.00 160 LEU A CA 1
ATOM 1232 C C . LEU A 1 160 ? -9.190 -0.921 1.511 1.00 97.00 160 LEU A C 1
ATOM 1234 O O . LEU A 1 160 ? -9.652 -0.551 2.593 1.00 97.00 160 LEU A O 1
ATOM 1238 N N . SER A 1 161 ? -9.909 -0.883 0.391 1.00 96.25 161 SER A N 1
ATOM 1239 C CA . SER A 1 161 ? -11.261 -0.325 0.312 1.00 96.25 161 SER A CA 1
ATOM 1240 C C . SER A 1 161 ? -12.272 -1.127 1.134 1.00 96.25 161 SER A C 1
ATOM 1242 O O . SER A 1 161 ? -13.120 -0.551 1.817 1.00 96.25 161 SER A O 1
ATOM 1244 N N . ALA A 1 162 ? -12.191 -2.459 1.105 1.00 97.06 162 ALA A N 1
ATOM 1245 C CA . ALA A 1 162 ? -13.036 -3.333 1.910 1.00 97.06 162 ALA A CA 1
ATOM 1246 C C . ALA A 1 162 ? -12.824 -3.084 3.408 1.00 97.06 162 ALA A C 1
ATOM 1248 O O . ALA A 1 162 ? -13.799 -2.996 4.158 1.00 97.06 162 ALA A O 1
ATOM 1249 N N . ARG A 1 163 ? -11.571 -2.883 3.834 1.00 96.25 163 ARG A N 1
ATOM 1250 C CA . ARG A 1 163 ? -11.248 -2.551 5.222 1.00 96.25 163 ARG A CA 1
ATOM 1251 C C . ARG A 1 163 ? -11.812 -1.194 5.642 1.00 96.25 163 ARG A C 1
ATOM 1253 O O . ARG A 1 163 ? -12.399 -1.098 6.717 1.00 96.25 163 ARG A O 1
ATOM 1260 N N . VAL A 1 164 ? -11.716 -0.177 4.786 1.00 95.56 164 VAL A N 1
ATOM 1261 C CA . VAL A 1 164 ? -12.333 1.139 5.033 1.00 95.56 164 VAL A CA 1
ATOM 1262 C C . VAL A 1 164 ? -13.850 1.011 5.215 1.00 95.56 164 VAL A C 1
ATOM 1264 O O . VAL A 1 164 ? -14.399 1.523 6.191 1.00 95.56 164 VAL A O 1
ATOM 1267 N N . ARG A 1 165 ? -14.540 0.270 4.335 1.00 95.06 165 ARG A N 1
ATOM 1268 C CA . ARG A 1 165 ? -15.990 0.023 4.466 1.00 95.06 165 ARG A CA 1
ATOM 1269 C C . ARG A 1 165 ? -16.334 -0.700 5.770 1.00 95.06 165 ARG A C 1
ATOM 1271 O O . ARG A 1 165 ? -17.315 -0.341 6.412 1.00 95.06 165 ARG A O 1
ATOM 1278 N N . ALA A 1 166 ? -15.526 -1.680 6.176 1.00 93.62 166 ALA A N 1
ATOM 1279 C CA . ALA A 1 166 ? -15.721 -2.405 7.430 1.00 93.62 166 ALA A CA 1
ATOM 1280 C C . ALA A 1 166 ? -15.579 -1.493 8.663 1.00 93.62 166 ALA A C 1
ATOM 1282 O O . ALA A 1 166 ? -16.361 -1.615 9.606 1.00 93.62 166 ALA A O 1
ATOM 1283 N N . LEU A 1 167 ? -14.627 -0.552 8.650 1.00 91.12 167 LEU A N 1
ATOM 1284 C CA . LEU A 1 167 ? -14.479 0.443 9.718 1.00 91.12 167 LEU A CA 1
ATOM 1285 C C . LEU A 1 167 ? -15.700 1.370 9.801 1.00 91.12 167 LEU A C 1
ATOM 1287 O O . LEU A 1 167 ? -16.218 1.580 10.896 1.00 91.12 167 LEU A O 1
ATOM 1291 N N . TYR A 1 168 ? -16.206 1.855 8.662 1.00 89.00 168 TYR A N 1
ATOM 1292 C CA . TYR A 1 168 ? -17.413 2.690 8.633 1.00 89.00 168 TYR A CA 1
ATOM 1293 C C . TYR A 1 168 ? -18.677 1.941 9.067 1.00 89.00 168 TYR A C 1
ATOM 1295 O O . TYR A 1 168 ? -19.459 2.478 9.848 1.00 89.00 168 TYR A O 1
ATOM 1303 N N . ALA A 1 169 ? -18.874 0.698 8.617 1.00 89.56 169 ALA A N 1
ATOM 1304 C CA . ALA A 1 169 ? -20.016 -0.118 9.038 1.00 89.56 169 ALA A CA 1
ATOM 1305 C C . ALA A 1 169 ? -20.033 -0.299 10.566 1.00 89.56 169 ALA A C 1
ATOM 1307 O O . ALA A 1 169 ? -21.051 -0.081 11.216 1.00 89.56 169 ALA A O 1
ATOM 1308 N N . ARG A 1 170 ? -18.865 -0.570 11.157 1.00 85.00 170 ARG A N 1
ATOM 1309 C CA . ARG A 1 170 ? -18.702 -0.720 12.607 1.00 85.00 170 ARG A CA 1
ATOM 1310 C C . ARG A 1 170 ? -18.932 0.572 13.397 1.00 85.00 170 ARG A C 1
ATOM 1312 O O . ARG A 1 170 ? -19.253 0.501 14.581 1.00 85.00 170 ARG A O 1
ATOM 1319 N N . GLN A 1 171 ? -18.723 1.737 12.783 1.00 79.19 171 GLN A N 1
ATOM 1320 C CA . GLN A 1 171 ? -19.047 3.034 13.385 1.00 79.19 171 GLN A CA 1
ATOM 1321 C C . GLN A 1 171 ? -20.548 3.336 13.321 1.00 79.19 171 GLN A C 1
ATOM 1323 O O . GLN A 1 171 ? -21.065 3.941 14.251 1.00 79.19 171 GLN A O 1
ATOM 1328 N N . ALA A 1 172 ? -21.242 2.905 12.263 1.00 75.06 172 ALA A N 1
ATOM 1329 C CA . ALA A 1 172 ? -22.683 3.115 12.096 1.00 75.06 172 ALA A CA 1
ATOM 1330 C C . ALA A 1 172 ? -23.552 2.225 13.007 1.00 75.06 172 ALA A C 1
ATOM 1332 O O . ALA A 1 172 ? -24.705 2.555 13.266 1.00 75.06 172 ALA A O 1
ATOM 1333 N N . GLU A 1 173 ? -23.015 1.096 13.475 1.00 72.56 173 GLU A N 1
ATOM 1334 C CA . GLU A 1 173 ? -23.688 0.160 14.390 1.00 72.56 173 GLU A CA 1
ATOM 1335 C C . GLU A 1 173 ? -23.577 0.548 15.882 1.00 72.56 173 GLU A C 1
ATOM 1337 O O . GLU A 1 173 ? -24.098 -0.173 16.735 1.00 72.56 173 GLU A O 1
ATOM 1342 N N . ARG A 1 174 ? -22.890 1.653 16.206 1.00 58.91 174 ARG A N 1
ATOM 1343 C CA . ARG A 1 174 ? -22.733 2.186 17.572 1.00 58.91 174 ARG A CA 1
ATOM 1344 C C . ARG A 1 174 ? -23.698 3.329 17.834 1.00 58.91 174 ARG A C 1
ATOM 1346 O O . ARG A 1 174 ? -24.214 3.379 18.971 1.00 58.91 174 ARG A O 1
#

Sequence (174 aa):
MEGWKFWWGIAAFFLGGLATQLNGWLAYRRQRKDKAADAADAAEQRRAEFELEHLMATNQKLHDYREKFLDFTNAAAEADSSDGRDSAARRHALEVANEALNACELGLNGNVGFILDDTVRASVRQATKTIEDAATRAIGGQAVDYLAVNRAVSDASDALSARVRALYARQAER

Radius of gyration: 32.2 Å; chains: 1; bounding box: 62×21×113 Å